Protein AF-A0A536QF55-F1 (afdb_monomer_lite)

Secondary structure (DSSP, 8-state):
-EEEEEEEEPPTT-HHHHHHHHHHHHTTTHHHHHHHHHHHT-SEEEEEEE--SS--EEEEEEEES-HHHHHHHHTT-

pLDDT: mean 96.18, std 2.24, range [82.81, 98.25]

Radius of gyration: 13.34 Å; chains: 1; bounding box: 33×24×35 Å

Structure (mmCIF, N/CA/C/O backbone):
data_AF-A0A536QF55-F1
#
_entry.id   AF-A0A536QF55-F1
#
loop_
_atom_site.group_PDB
_atom_site.id
_atom_site.type_symbol
_atom_site.label_atom_id
_atom_site.label_alt_id
_atom_site.label_comp_id
_atom_site.label_asym_id
_atom_site.label_entity_id
_atom_site.label_seq_id
_atom_site.pdbx_PDB_ins_code
_atom_site.Cartn_x
_atom_site.Cartn_y
_atom_site.Cartn_z
_atom_site.occupancy
_atom_site.B_iso_or_equiv
_atom_site.auth_seq_id
_atom_site.auth_comp_id
_atom_site.auth_asym_id
_atom_site.auth_atom_id
_atom_site.pdbx_PDB_model_num
ATOM 1 N N . MET A 1 1 ? -0.613 -1.184 -19.840 1.00 88.81 1 MET A N 1
ATOM 2 C CA . MET A 1 1 ? -0.467 -0.545 -18.524 1.00 88.81 1 MET A CA 1
ATOM 3 C C . MET A 1 1 ? -1.686 -0.943 -17.741 1.00 88.81 1 MET A C 1
ATOM 5 O O . MET A 1 1 ? -2.787 -0.537 -18.099 1.00 88.81 1 MET A O 1
ATOM 9 N N . ASP A 1 2 ? -1.475 -1.811 -16.773 1.00 98.19 2 ASP A N 1
ATOM 10 C CA . ASP A 1 2 ? -2.481 -2.281 -15.845 1.00 98.19 2 ASP A CA 1
ATOM 11 C C . ASP A 1 2 ? -2.764 -1.180 -14.827 1.00 98.19 2 ASP A C 1
ATOM 13 O O . ASP A 1 2 ? -1.856 -0.476 -14.375 1.00 98.19 2 ASP A O 1
ATOM 17 N N . GLN A 1 3 ? -4.040 -1.031 -14.489 1.00 98.25 3 GLN A N 1
ATOM 18 C CA . GLN A 1 3 ? -4.525 -0.133 -13.451 1.00 98.25 3 GLN A CA 1
ATOM 19 C C . GLN A 1 3 ? -5.252 -0.993 -12.436 1.00 98.25 3 GLN A C 1
ATOM 21 O O . GLN A 1 3 ? -6.261 -1.624 -12.758 1.00 98.25 3 GLN A O 1
ATOM 26 N N . VAL A 1 4 ? -4.719 -1.051 -11.224 1.00 98.00 4 VAL A N 1
ATOM 27 C CA . VAL A 1 4 ? -5.233 -1.938 -10.188 1.00 98.00 4 VAL A CA 1
ATOM 28 C C . VAL A 1 4 ? -5.649 -1.104 -8.994 1.00 98.00 4 VAL A C 1
ATOM 30 O O . VAL A 1 4 ? -4.916 -0.229 -8.542 1.00 98.00 4 VAL A O 1
ATOM 33 N N . CYS A 1 5 ? -6.854 -1.373 -8.505 1.00 98.19 5 CYS A N 1
ATOM 34 C CA . CYS A 1 5 ? -7.383 -0.796 -7.284 1.00 98.19 5 CYS A CA 1
ATOM 35 C C . CYS A 1 5 ? -7.904 -1.924 -6.404 1.00 98.19 5 CYS A C 1
ATOM 37 O O . CYS A 1 5 ? -8.657 -2.782 -6.872 1.00 98.19 5 CYS A O 1
ATOM 39 N N . PHE A 1 6 ? -7.514 -1.924 -5.137 1.00 97.38 6 PHE A N 1
ATOM 40 C CA . PHE A 1 6 ? -8.018 -2.872 -4.156 1.00 97.38 6 PHE A CA 1
ATOM 41 C C . PHE A 1 6 ? -8.214 -2.193 -2.805 1.00 97.38 6 PHE A C 1
ATOM 43 O O . PHE A 1 6 ? -7.552 -1.210 -2.475 1.00 97.38 6 PHE A O 1
ATOM 50 N N . ALA A 1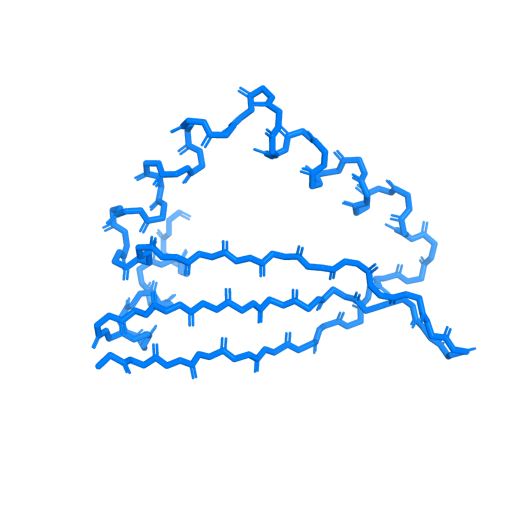 7 ? -9.143 -2.735 -2.022 1.00 97.50 7 ALA A N 1
ATOM 51 C CA . ALA A 1 7 ? -9.439 -2.280 -0.675 1.00 97.50 7 ALA A CA 1
ATOM 52 C C . ALA A 1 7 ? -9.218 -3.432 0.306 1.00 97.50 7 ALA A C 1
ATOM 54 O O . ALA A 1 7 ? -9.746 -4.528 0.117 1.00 97.50 7 ALA A O 1
ATOM 55 N N . LEU A 1 8 ? -8.445 -3.171 1.356 1.00 96.69 8 LEU A N 1
ATOM 56 C CA . LEU A 1 8 ? -8.150 -4.115 2.425 1.00 96.69 8 LEU A CA 1
ATOM 57 C C . LEU A 1 8 ? -8.674 -3.542 3.745 1.00 96.69 8 LEU A C 1
ATOM 59 O O . LEU A 1 8 ? -8.413 -2.373 4.041 1.00 96.69 8 LEU A O 1
ATOM 63 N N . PRO A 1 9 ? -9.404 -4.321 4.558 1.00 97.56 9 PRO A N 1
ATOM 64 C CA . PRO A 1 9 ? -9.814 -3.857 5.872 1.00 97.56 9 PRO A CA 1
ATOM 65 C C . PRO A 1 9 ? -8.591 -3.693 6.773 1.00 97.56 9 PRO A C 1
ATOM 67 O O . PRO A 1 9 ? -7.743 -4.584 6.868 1.00 97.56 9 PRO A O 1
ATOM 70 N N . VAL A 1 10 ? -8.517 -2.562 7.466 1.00 97.50 10 VAL A N 1
ATOM 71 C CA . VAL A 1 10 ? -7.540 -2.369 8.533 1.00 97.50 10 VAL A CA 1
ATOM 72 C C . VAL A 1 10 ? -7.927 -3.267 9.704 1.00 97.50 10 VAL A C 1
ATOM 74 O O . VAL A 1 10 ? -9.100 -3.391 10.063 1.00 97.50 10 VAL A O 1
ATOM 77 N N . ILE A 1 11 ? -6.931 -3.910 10.311 1.00 96.50 11 ILE A N 1
ATOM 78 C CA . ILE A 1 11 ? -7.134 -4.748 11.495 1.00 96.50 11 ILE A CA 1
ATOM 79 C C . ILE A 1 11 ? -7.784 -3.903 12.602 1.00 96.50 11 ILE A C 1
ATOM 81 O O . ILE A 1 11 ? -7.373 -2.772 12.861 1.00 96.50 11 ILE A O 1
ATOM 85 N N . SER A 1 12 ? -8.793 -4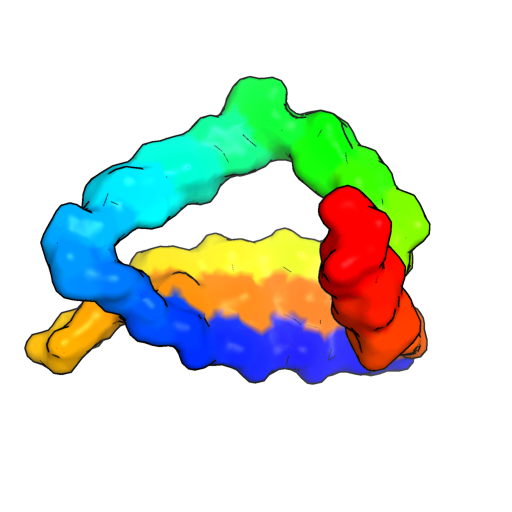.454 13.281 1.00 95.12 12 SER A N 1
ATOM 86 C CA . SER A 1 12 ? -9.501 -3.751 14.357 1.00 95.12 12 SER A CA 1
ATOM 87 C C . SER A 1 12 ? -8.530 -3.197 15.409 1.00 95.12 12 SER A C 1
ATOM 89 O O . SER A 1 12 ? -7.681 -3.922 15.925 1.00 95.12 12 SER A O 1
ATOM 91 N N . GLY A 1 13 ? -8.660 -1.906 15.730 1.00 95.56 13 GLY A N 1
ATOM 92 C CA . GLY A 1 13 ? -7.784 -1.203 16.675 1.00 95.56 13 GLY A CA 1
ATOM 93 C C . GLY A 1 13 ? -6.424 -0.768 16.111 1.00 95.56 13 GLY A C 1
ATOM 94 O O . GLY A 1 13 ? -5.622 -0.223 16.863 1.00 95.56 13 GLY A O 1
ATOM 95 N N . LYS A 1 14 ? -6.151 -0.978 14.813 1.00 97.69 14 LYS A N 1
ATOM 96 C CA . LYS A 1 14 ? -4.875 -0.632 14.153 1.00 97.69 14 LYS A CA 1
ATOM 97 C C . LYS A 1 14 ? -4.943 0.575 13.215 1.00 97.69 14 LYS A C 1
ATOM 99 O O . LYS A 1 14 ? -3.984 0.834 12.495 1.00 97.69 14 LYS A O 1
ATOM 104 N N . THR A 1 15 ? -6.029 1.345 13.237 1.00 96.44 15 THR A N 1
ATOM 105 C CA . THR A 1 15 ? -6.188 2.541 12.390 1.00 96.44 15 THR A CA 1
ATOM 106 C C . THR A 1 15 ? -5.064 3.553 12.579 1.00 96.44 15 THR A C 1
ATOM 108 O O . THR A 1 15 ? -4.487 4.020 11.599 1.00 96.44 15 THR A O 1
ATOM 111 N N . GLU A 1 16 ? -4.727 3.889 13.824 1.00 97.25 16 GLU A N 1
ATOM 112 C CA . GLU A 1 16 ? -3.696 4.897 14.086 1.00 97.25 16 GLU A CA 1
ATOM 113 C C . GLU A 1 16 ? -2.288 4.377 13.778 1.00 97.25 16 GLU A C 1
ATOM 115 O O . GLU A 1 16 ? -1.468 5.131 13.257 1.00 97.25 16 GLU A O 1
ATOM 120 N N . ASP A 1 17 ? -2.039 3.078 13.970 1.00 97.75 17 ASP A N 1
ATOM 121 C CA . ASP A 1 17 ? -0.802 2.428 13.523 1.00 97.75 17 ASP A CA 1
ATOM 122 C C . ASP A 1 17 ? -0.669 2.513 11.990 1.00 97.75 17 ASP A C 1
ATOM 124 O O . ASP A 1 17 ? 0.387 2.887 11.477 1.00 97.75 17 ASP A O 1
ATOM 128 N N . ALA A 1 18 ? -1.750 2.243 11.246 1.00 96.62 18 ALA A N 1
ATOM 129 C CA . ALA A 1 18 ? -1.772 2.376 9.789 1.00 96.62 18 ALA A CA 1
ATOM 130 C C . ALA A 1 18 ? -1.537 3.831 9.348 1.00 96.62 18 ALA A C 1
ATOM 132 O O . ALA A 1 18 ? -0.735 4.092 8.452 1.00 96.62 18 ALA A O 1
ATOM 133 N N . ARG A 1 19 ? -2.183 4.802 10.007 1.00 96.44 19 ARG A N 1
ATOM 134 C CA . ARG A 1 19 ? -1.983 6.234 9.737 1.00 96.44 19 ARG A CA 1
ATOM 135 C C . ARG A 1 19 ? -0.533 6.659 9.973 1.00 96.44 19 ARG A C 1
ATOM 137 O O . ARG A 1 19 ? 0.029 7.389 9.157 1.00 96.44 19 ARG A O 1
ATOM 144 N N . ALA A 1 20 ? 0.067 6.220 11.078 1.00 97.12 20 ALA A N 1
ATOM 145 C CA . ALA A 1 20 ? 1.458 6.514 11.402 1.00 97.12 20 ALA A CA 1
ATOM 146 C C . ALA A 1 20 ? 2.419 5.905 10.370 1.00 97.12 20 ALA A C 1
ATOM 148 O O . ALA A 1 20 ? 3.323 6.601 9.909 1.00 97.12 20 ALA A O 1
ATOM 149 N N . PHE A 1 21 ? 2.170 4.660 9.950 1.00 95.50 21 PHE A N 1
ATOM 150 C CA . PHE A 1 21 ? 2.945 3.979 8.913 1.00 95.50 21 PHE A CA 1
ATOM 151 C C . PHE A 1 21 ? 2.961 4.764 7.594 1.00 95.50 21 PHE A C 1
ATOM 153 O O . PHE A 1 21 ? 4.036 5.093 7.094 1.00 95.50 21 PHE A O 1
ATOM 160 N N . PHE A 1 22 ? 1.795 5.151 7.061 1.00 94.88 22 PHE A N 1
ATOM 161 C CA . PHE A 1 22 ? 1.745 5.918 5.807 1.00 94.88 22 PHE A CA 1
ATOM 162 C C . PHE A 1 22 ? 2.365 7.310 5.938 1.00 94.88 22 PHE A C 1
ATOM 164 O O . PHE A 1 22 ? 3.010 7.783 5.006 1.00 94.88 22 PHE A O 1
ATOM 171 N N . LYS A 1 23 ? 2.256 7.947 7.109 1.00 96.00 23 LYS A N 1
ATOM 172 C CA . LYS A 1 23 ? 2.918 9.232 7.367 1.00 96.00 23 LYS A CA 1
ATOM 173 C C . LYS A 1 23 ? 4.447 9.116 7.363 1.00 96.00 23 LYS A C 1
ATOM 175 O O . LYS A 1 23 ? 5.121 10.024 6.881 1.00 96.00 23 LYS A O 1
ATOM 180 N N . GLU A 1 24 ? 5.004 8.030 7.897 1.00 96.50 24 GLU A N 1
ATOM 181 C CA . GLU A 1 24 ? 6.445 7.755 7.812 1.00 96.50 24 GLU A CA 1
ATOM 182 C C . GLU A 1 24 ? 6.869 7.470 6.364 1.00 96.50 24 GLU A C 1
ATOM 184 O O . GLU A 1 24 ? 7.877 8.008 5.893 1.00 96.50 24 GLU A O 1
ATOM 189 N N . LEU A 1 25 ? 6.063 6.679 5.649 1.00 95.06 25 LEU A N 1
ATOM 190 C CA . LEU A 1 25 ? 6.299 6.291 4.260 1.00 95.06 25 LEU A CA 1
ATOM 191 C C . LEU A 1 25 ? 6.331 7.499 3.317 1.00 95.06 25 LEU A C 1
ATOM 193 O O . LEU A 1 25 ? 7.252 7.630 2.515 1.00 95.06 25 LEU A O 1
ATOM 197 N N . GLU A 1 26 ? 5.377 8.423 3.452 1.00 92.88 26 GLU A N 1
ATOM 198 C CA . GLU A 1 26 ? 5.337 9.673 2.682 1.00 92.88 26 GLU A CA 1
ATOM 199 C C . GLU A 1 26 ? 6.348 10.726 3.165 1.00 92.88 26 GLU A C 1
ATOM 201 O O . GLU A 1 26 ? 6.622 11.696 2.453 1.00 92.88 26 GLU A O 1
ATOM 206 N N . GLY A 1 27 ? 6.894 10.552 4.368 1.00 95.25 27 GLY A N 1
ATOM 207 C CA . GLY A 1 27 ? 7.851 11.454 4.992 1.00 95.25 27 GLY A CA 1
ATOM 208 C C . GLY A 1 27 ? 9.291 10.984 4.817 1.00 95.25 27 GLY A C 1
ATOM 209 O O . GLY A 1 27 ? 9.874 11.067 3.734 1.00 95.25 27 GLY A O 1
ATOM 210 N N . SER A 1 28 ? 9.889 10.518 5.915 1.00 96.25 28 SER A N 1
ATOM 211 C CA . SER A 1 28 ? 11.314 10.172 5.993 1.00 96.25 28 SER A CA 1
ATOM 212 C C . SER A 1 28 ? 11.722 9.045 5.045 1.00 96.25 28 SER A C 1
ATOM 214 O O . SER A 1 28 ? 12.871 9.020 4.609 1.00 96.25 28 SER A O 1
ATOM 216 N N . ARG A 1 29 ? 10.801 8.139 4.693 1.00 96.50 29 ARG A N 1
ATOM 217 C CA . ARG A 1 29 ? 11.092 6.978 3.837 1.00 96.50 29 ARG A CA 1
ATOM 218 C C . ARG A 1 29 ? 10.694 7.148 2.376 1.00 96.50 29 ARG A C 1
ATOM 220 O O . ARG A 1 29 ? 10.939 6.240 1.586 1.00 96.50 29 ARG A O 1
ATOM 227 N N . LYS A 1 30 ? 10.168 8.308 1.973 1.00 95.06 30 LYS A N 1
ATOM 228 C CA . LYS A 1 30 ? 9.589 8.502 0.632 1.00 95.06 30 LYS A CA 1
ATOM 229 C C . LYS A 1 30 ? 10.539 8.135 -0.506 1.00 95.06 30 LYS A C 1
ATOM 231 O O . LYS A 1 30 ? 10.143 7.462 -1.450 1.00 95.06 30 LYS A O 1
ATOM 236 N N . ALA A 1 31 ? 11.798 8.563 -0.418 1.00 96.50 31 ALA A N 1
ATOM 237 C CA . ALA A 1 31 ? 12.786 8.305 -1.465 1.00 96.50 31 ALA A CA 1
ATOM 238 C C . ALA A 1 31 ? 13.218 6.830 -1.528 1.00 96.50 31 ALA A C 1
ATOM 240 O O . ALA A 1 31 ? 13.500 6.316 -2.606 1.00 96.50 31 ALA A O 1
ATOM 241 N N . GLU A 1 32 ? 13.297 6.150 -0.384 1.00 96.31 32 GLU A N 1
ATOM 242 C CA . GLU A 1 32 ? 13.593 4.714 -0.335 1.00 96.31 32 GLU A CA 1
ATOM 243 C C . GLU A 1 32 ? 12.426 3.897 -0.874 1.00 96.31 32 GLU A C 1
ATOM 245 O O . GLU A 1 32 ? 12.641 2.976 -1.660 1.00 96.31 32 GLU A O 1
ATOM 250 N N . PHE A 1 33 ? 11.207 4.286 -0.503 1.00 94.88 33 PHE A N 1
ATOM 251 C CA . PHE A 1 33 ? 9.989 3.649 -0.965 1.00 94.88 33 PHE A CA 1
ATOM 252 C C . PHE A 1 33 ? 9.817 3.788 -2.480 1.00 94.88 33 PHE A C 1
ATOM 254 O O . PHE A 1 33 ? 9.719 2.779 -3.167 1.00 94.88 33 PHE A O 1
ATOM 261 N N . ALA A 1 34 ? 9.941 5.003 -3.027 1.00 94.81 34 ALA A N 1
ATOM 262 C CA . ALA A 1 34 ? 9.864 5.234 -4.472 1.00 94.81 34 ALA A CA 1
ATOM 263 C C . ALA A 1 34 ? 10.876 4.384 -5.266 1.00 94.81 34 ALA A C 1
ATOM 265 O O . ALA A 1 34 ? 10.520 3.773 -6.269 1.00 94.81 34 ALA A O 1
ATOM 266 N N . ARG A 1 35 ? 12.123 4.265 -4.783 1.00 95.56 35 ARG A N 1
ATOM 267 C CA . ARG A 1 35 ? 13.129 3.388 -5.409 1.00 95.56 35 ARG A CA 1
ATOM 268 C C . ARG A 1 35 ? 12.752 1.907 -5.346 1.00 95.56 35 ARG A C 1
ATOM 270 O O . ARG A 1 35 ? 13.137 1.143 -6.230 1.00 95.56 35 ARG A O 1
ATOM 277 N N . SER A 1 36 ? 12.061 1.482 -4.289 1.00 94.75 36 SER A N 1
ATOM 278 C CA . SER A 1 36 ? 11.574 0.108 -4.173 1.00 94.75 36 SER A CA 1
ATOM 279 C C . SER A 1 36 ? 10.499 -0.188 -5.218 1.00 94.75 36 SER A C 1
ATOM 281 O O . SER A 1 36 ? 10.617 -1.195 -5.916 1.00 94.75 36 SER A O 1
ATOM 283 N N . GLU A 1 37 ? 9.531 0.716 -5.375 1.00 96.12 37 GLU A N 1
ATOM 284 C CA . GLU A 1 37 ? 8.430 0.596 -6.339 1.00 96.12 37 GLU A CA 1
ATOM 285 C C . GLU A 1 37 ? 8.921 0.637 -7.793 1.00 96.12 37 GLU A C 1
ATOM 287 O O . GLU A 1 37 ? 8.557 -0.209 -8.616 1.00 96.12 37 GLU A O 1
ATOM 292 N N . GLU A 1 38 ? 9.850 1.546 -8.108 1.00 95.31 38 GLU A N 1
ATOM 293 C CA . GLU A 1 38 ? 10.483 1.625 -9.430 1.00 95.31 38 GLU A CA 1
ATOM 294 C C . GLU A 1 38 ? 11.165 0.305 -9.821 1.00 95.31 38 GLU A C 1
ATOM 296 O O . GLU A 1 38 ? 11.042 -0.151 -10.960 1.00 95.31 38 GLU A O 1
ATOM 301 N N . ARG A 1 39 ? 11.849 -0.352 -8.874 1.00 96.12 39 ARG A N 1
ATOM 302 C CA . ARG A 1 39 ? 12.567 -1.616 -9.108 1.00 96.12 39 ARG A CA 1
ATOM 303 C C . ARG A 1 39 ? 11.638 -2.776 -9.472 1.00 96.12 39 ARG A C 1
ATOM 305 O O . ARG A 1 39 ? 12.069 -3.668 -10.203 1.00 96.12 39 ARG A O 1
ATOM 312 N N . ILE A 1 40 ? 10.402 -2.781 -8.973 1.00 97.06 40 ILE A N 1
ATOM 313 C CA . ILE A 1 40 ? 9.407 -3.822 -9.284 1.00 97.06 40 ILE A CA 1
ATOM 314 C C . ILE A 1 40 ? 8.445 -3.418 -10.407 1.00 97.06 40 ILE A C 1
ATOM 316 O O . ILE A 1 40 ? 7.615 -4.223 -10.819 1.00 97.06 40 ILE A O 1
ATOM 320 N N . GLY A 1 41 ? 8.599 -2.216 -10.969 1.00 97.31 41 GLY A N 1
ATOM 321 C CA . GLY A 1 41 ? 7.816 -1.756 -12.113 1.00 97.31 41 GLY A CA 1
ATOM 322 C C . GLY A 1 41 ? 6.472 -1.134 -11.739 1.00 97.31 41 GLY A C 1
ATOM 323 O O . GLY A 1 41 ? 5.525 -1.247 -12.520 1.00 97.31 41 GLY A O 1
ATOM 324 N N . ILE A 1 42 ? 6.381 -0.470 -10.584 1.00 97.75 42 ILE A N 1
ATOM 325 C CA . ILE A 1 42 ? 5.214 0.316 -10.159 1.0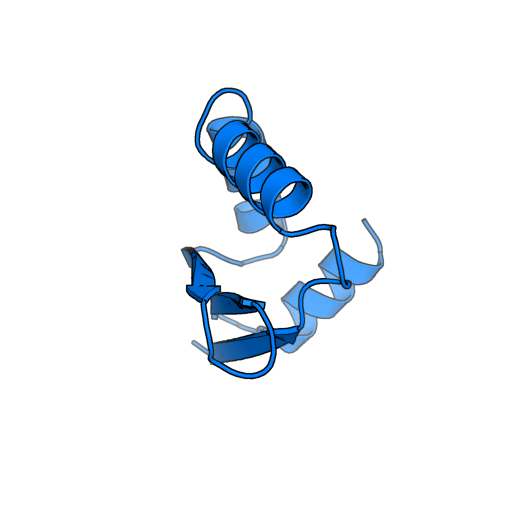0 97.75 42 ILE A CA 1
ATOM 326 C C . ILE A 1 42 ? 5.580 1.812 -10.230 1.00 97.75 42 ILE A C 1
ATOM 328 O O . ILE A 1 42 ? 6.032 2.402 -9.253 1.00 97.75 42 ILE A O 1
ATOM 332 N N . PRO A 1 43 ? 5.445 2.463 -11.402 1.00 95.12 43 PRO A N 1
ATOM 333 C CA . PRO A 1 43 ? 5.750 3.888 -11.565 1.00 95.12 43 PRO A CA 1
ATOM 334 C C . PRO A 1 43 ? 4.784 4.824 -10.828 1.00 95.12 43 PRO A C 1
ATOM 336 O O . PRO A 1 43 ? 5.084 6.007 -10.663 1.00 95.12 43 PRO A O 1
ATOM 339 N N . LYS A 1 44 ? 3.607 4.334 -10.429 1.00 95.81 44 LYS A N 1
ATOM 340 C CA . LYS A 1 44 ? 2.645 5.111 -9.654 1.00 95.81 44 LYS A CA 1
ATOM 341 C C . LYS A 1 44 ? 1.928 4.222 -8.664 1.00 95.81 44 LYS A C 1
ATOM 343 O O . LYS A 1 44 ? 1.306 3.235 -9.043 1.00 95.81 44 LYS A O 1
ATOM 348 N N . GLU A 1 4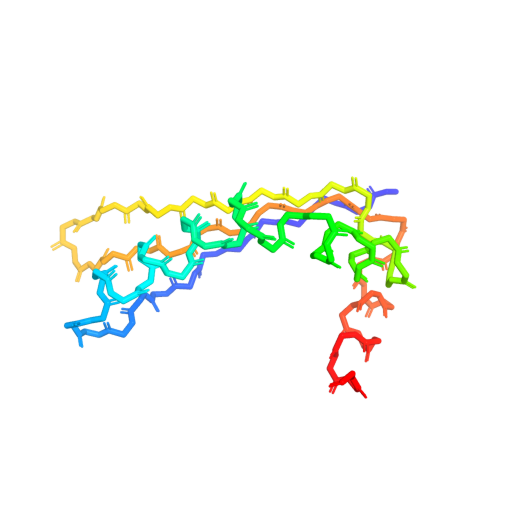5 ? 1.951 4.669 -7.424 1.00 96.50 45 GLU A N 1
ATOM 349 C CA . GLU A 1 45 ? 1.261 4.056 -6.308 1.00 96.50 45 GLU A CA 1
ATOM 350 C C . GLU A 1 45 ? 0.631 5.163 -5.460 1.00 96.50 45 GLU A C 1
ATOM 352 O O . GLU A 1 45 ? 1.190 6.251 -5.291 1.00 96.50 45 GLU A O 1
ATOM 357 N N . SER A 1 46 ? -0.584 4.934 -4.980 1.00 96.25 46 SER A N 1
ATOM 358 C CA . SER A 1 46 ? -1.303 5.863 -4.115 1.00 96.25 46 SER A CA 1
ATOM 359 C C . SER A 1 46 ? -2.112 5.085 -3.094 1.00 96.25 46 SER A C 1
ATOM 361 O O . SER A 1 46 ? -2.884 4.195 -3.451 1.00 96.25 46 SER A O 1
ATOM 363 N N . TRP A 1 47 ? -1.941 5.451 -1.829 1.00 96.75 47 TRP A N 1
ATOM 364 C CA . TRP A 1 47 ? -2.617 4.828 -0.701 1.00 96.75 47 TRP A CA 1
ATOM 365 C C . TRP A 1 47 ? -3.584 5.804 -0.044 1.00 96.75 47 TRP A C 1
ATOM 367 O O . TRP A 1 47 ? -3.272 6.978 0.144 1.00 96.75 47 TRP A O 1
ATOM 377 N N . TYR A 1 48 ? -4.754 5.302 0.341 1.00 96.94 48 TYR A N 1
ATOM 378 C CA . TYR A 1 48 ? -5.789 6.076 1.016 1.00 96.94 48 TYR A CA 1
ATOM 379 C C . TYR A 1 48 ? -6.299 5.313 2.233 1.00 96.94 48 TYR A C 1
ATOM 381 O O . TYR A 1 48 ? -6.622 4.131 2.140 1.00 96.94 48 TYR A O 1
ATOM 389 N N . LEU A 1 49 ? -6.421 6.003 3.366 1.00 96.94 49 LEU A N 1
ATOM 390 C CA . LEU A 1 49 ? -7.077 5.475 4.560 1.00 96.94 49 LEU A CA 1
ATOM 391 C C . LEU A 1 49 ? -8.498 6.040 4.637 1.00 96.94 49 LEU A C 1
ATOM 393 O O . LEU A 1 49 ? -8.691 7.208 4.977 1.00 96.94 49 LEU A O 1
ATOM 397 N N . GLN A 1 50 ? -9.486 5.214 4.304 1.00 97.00 50 GLN A N 1
ATOM 398 C CA . GLN A 1 50 ? -10.895 5.586 4.249 1.00 97.00 50 GLN A CA 1
ATOM 399 C C . GLN A 1 50 ? -11.628 5.056 5.479 1.00 97.00 50 GLN A C 1
ATOM 401 O O . GLN A 1 50 ? -11.717 3.849 5.681 1.00 97.00 50 GLN A O 1
ATOM 406 N N . GLN A 1 51 ? -12.228 5.950 6.259 1.00 95.56 51 GLN A N 1
ATOM 407 C CA . GLN A 1 51 ? -13.126 5.532 7.332 1.00 95.56 51 GLN A CA 1
ATOM 408 C C . GLN A 1 51 ? 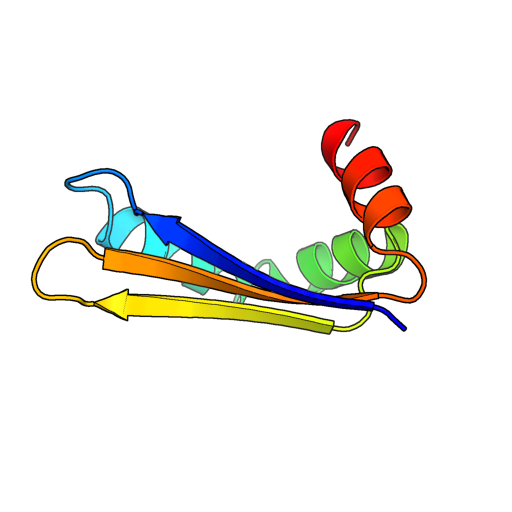-14.485 5.127 6.765 1.00 95.56 51 GLN A C 1
ATOM 410 O O . GLN A 1 51 ? -15.023 5.808 5.887 1.00 95.56 51 GLN A O 1
A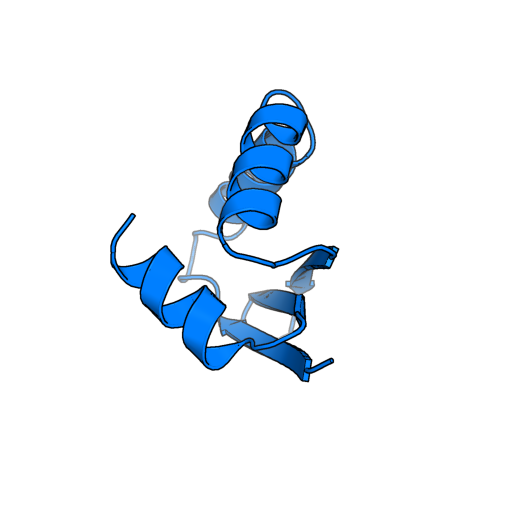TOM 415 N N . THR A 1 52 ? -15.056 4.035 7.263 1.00 94.94 52 THR A N 1
ATOM 416 C CA . THR A 1 52 ? -16.413 3.598 6.901 1.00 94.94 52 THR A CA 1
ATOM 417 C C . THR A 1 52 ? -17.202 3.218 8.156 1.00 94.94 52 THR A C 1
ATOM 419 O O . THR A 1 52 ? -16.600 3.022 9.211 1.00 94.94 52 THR A O 1
ATOM 422 N N . PRO A 1 53 ? -18.540 3.077 8.081 1.00 94.75 53 PRO A N 1
ATOM 423 C CA . PRO A 1 53 ? -19.341 2.690 9.244 1.00 94.75 53 PRO A CA 1
ATOM 424 C C . PRO A 1 53 ? -18.980 1.323 9.846 1.00 94.75 53 PRO A C 1
ATOM 426 O O . PRO A 1 53 ? -19.255 1.094 11.020 1.00 94.75 53 PRO A O 1
ATOM 429 N N . THR A 1 54 ? -18.411 0.405 9.057 1.00 91.81 54 THR A N 1
ATOM 430 C CA . THR A 1 54 ? -18.152 -0.983 9.481 1.00 91.81 54 THR A CA 1
ATOM 431 C C . THR A 1 54 ? -16.683 -1.274 9.771 1.00 91.81 54 THR A C 1
ATOM 433 O O . THR A 1 54 ? -16.394 -2.110 10.621 1.00 91.81 54 THR A O 1
ATOM 436 N N . ALA A 1 55 ? -15.762 -0.630 9.053 1.00 94.19 55 ALA A N 1
ATOM 437 C CA . ALA A 1 55 ? -14.317 -0.782 9.230 1.00 94.19 55 ALA A CA 1
ATOM 438 C C . ALA A 1 55 ? -13.557 0.343 8.519 1.00 94.19 55 ALA A C 1
ATOM 440 O O . ALA A 1 55 ? -14.002 0.840 7.484 1.00 94.19 55 ALA A O 1
ATOM 441 N N . ASP A 1 56 ? -12.371 0.690 9.002 1.00 97.88 56 ASP A N 1
ATOM 442 C CA . ASP A 1 56 ? -11.463 1.515 8.210 1.00 97.88 56 ASP A CA 1
ATOM 443 C C . ASP A 1 56 ? -10.842 0.661 7.099 1.00 97.88 56 ASP A C 1
ATOM 445 O O . ASP A 1 56 ? -10.471 -0.495 7.312 1.00 97.88 56 ASP A O 1
ATOM 449 N N . LEU A 1 57 ? -10.759 1.222 5.897 1.00 98.06 57 LEU A N 1
ATOM 450 C CA . LEU A 1 57 ? -10.219 0.566 4.714 1.00 98.06 57 LEU A CA 1
ATOM 451 C C . LEU A 1 57 ? -8.919 1.238 4.299 1.00 98.06 57 LEU A C 1
ATOM 453 O O . LEU A 1 57 ? -8.844 2.463 4.195 1.00 98.06 57 LEU A O 1
ATOM 457 N N . LEU A 1 58 ? -7.923 0.418 3.995 1.00 97.81 58 LEU A N 1
ATOM 458 C CA . LEU A 1 58 ? -6.765 0.832 3.232 1.00 97.81 58 LEU A CA 1
ATOM 459 C C . LEU A 1 58 ? -7.036 0.561 1.751 1.00 97.81 58 LEU A C 1
ATOM 461 O O . LEU A 1 58 ? -7.272 -0.581 1.360 1.00 97.81 58 LEU A O 1
ATOM 465 N N . ILE A 1 59 ? -7.012 1.606 0.933 1.00 98.19 59 ILE A N 1
ATOM 466 C CA . ILE A 1 59 ? -7.267 1.530 -0.505 1.00 98.19 59 ILE A CA 1
ATOM 467 C C . ILE A 1 59 ? -5.955 1.805 -1.232 1.00 98.19 59 ILE A C 1
ATOM 469 O O . ILE A 1 59 ? -5.375 2.876 -1.059 1.00 98.19 59 ILE A O 1
ATOM 473 N N . GLY A 1 60 ? -5.500 0.837 -2.023 1.00 97.69 60 GLY A N 1
ATOM 474 C CA . GLY A 1 60 ? -4.318 0.955 -2.872 1.00 97.69 60 GLY A CA 1
ATOM 475 C C . GLY A 1 60 ? -4.722 1.136 -4.328 1.00 97.69 60 GLY A C 1
ATOM 476 O O . GLY A 1 60 ? -5.548 0.378 -4.833 1.00 97.69 60 GLY A O 1
ATOM 477 N N . TYR A 1 61 ? -4.140 2.132 -4.993 1.00 98.25 61 TYR A N 1
ATOM 478 C CA . TYR A 1 61 ? -4.216 2.326 -6.438 1.00 98.25 61 TYR A CA 1
ATOM 479 C C . TYR A 1 61 ? -2.811 2.290 -7.034 1.00 98.25 61 TYR A C 1
ATOM 481 O O . TYR A 1 61 ? -1.929 3.019 -6.578 1.00 98.25 61 TYR A O 1
ATOM 489 N N . MET A 1 62 ? -2.616 1.473 -8.066 1.00 97.88 62 MET A N 1
ATOM 490 C CA . MET A 1 62 ? -1.325 1.262 -8.717 1.00 97.88 62 MET A CA 1
ATOM 491 C C . MET A 1 62 ? -1.468 1.294 -10.238 1.00 97.88 62 MET A C 1
ATOM 493 O O . MET A 1 62 ? -2.437 0.772 -10.795 1.00 97.88 62 MET A O 1
ATOM 497 N N . GLU A 1 63 ? -0.472 1.866 -10.913 1.00 98.06 63 GLU A N 1
ATOM 498 C CA . GLU A 1 63 ? -0.293 1.746 -12.363 1.00 98.06 63 GLU A CA 1
ATOM 499 C C . GLU A 1 63 ? 1.015 1.006 -12.634 1.00 98.06 63 GLU A C 1
ATOM 501 O O . GLU A 1 63 ? 2.054 1.378 -12.091 1.00 98.06 63 GLU A O 1
ATOM 506 N N . SER A 1 64 ? 0.977 -0.031 -13.473 1.00 98.06 64 SER A N 1
ATOM 507 C CA . SER A 1 64 ? 2.154 -0.841 -13.812 1.00 98.06 64 SER A CA 1
ATOM 508 C C . SER A 1 64 ? 2.103 -1.332 -15.262 1.00 98.06 64 SER A C 1
ATOM 510 O O . SER A 1 64 ? 1.020 -1.565 -15.793 1.00 98.06 64 SER A O 1
ATOM 512 N N . PRO A 1 65 ? 3.236 -1.514 -15.960 1.00 97.94 65 PRO A N 1
ATOM 513 C CA . PRO A 1 65 ? 3.240 -2.178 -17.261 1.00 97.94 65 PRO A CA 1
ATOM 514 C C . PRO A 1 65 ? 2.757 -3.639 -17.219 1.00 97.94 65 PRO A C 1
ATOM 516 O O . PRO A 1 65 ? 2.152 -4.070 -18.199 1.00 97.94 65 PRO A O 1
ATOM 519 N N . ASP A 1 66 ? 3.027 -4.352 -16.118 1.00 97.88 66 ASP A N 1
ATOM 520 C CA . ASP A 1 66 ? 2.656 -5.753 -15.851 1.00 97.88 66 ASP A CA 1
ATOM 521 C C . ASP A 1 66 ? 2.522 -5.939 -14.331 1.00 97.88 66 ASP A C 1
ATOM 523 O O . ASP A 1 66 ? 3.506 -6.169 -13.617 1.00 97.88 66 ASP A O 1
ATOM 527 N N . PHE A 1 67 ? 1.296 -5.795 -13.825 1.00 97.56 67 PHE A N 1
ATOM 528 C CA . PHE A 1 67 ? 1.054 -5.831 -12.384 1.00 97.56 67 PHE A CA 1
ATOM 529 C C . PHE A 1 67 ? 1.277 -7.226 -11.787 1.00 97.56 67 PHE A C 1
ATOM 531 O O . PHE A 1 67 ? 1.744 -7.349 -10.656 1.00 97.56 67 PHE A O 1
ATOM 538 N N . ALA A 1 68 ? 0.984 -8.290 -12.542 1.00 97.00 68 ALA A N 1
ATOM 539 C CA . ALA A 1 68 ? 1.170 -9.659 -12.066 1.00 97.00 68 ALA A CA 1
ATOM 540 C C . ALA A 1 68 ? 2.652 -9.956 -11.801 1.00 97.00 68 ALA A C 1
ATOM 542 O O . ALA A 1 68 ? 3.000 -10.529 -10.766 1.00 97.00 68 ALA A O 1
ATOM 543 N N . ARG A 1 69 ? 3.536 -9.511 -12.701 1.00 97.75 69 ARG A N 1
ATOM 544 C CA . ARG A 1 69 ? 4.985 -9.599 -12.501 1.00 97.75 69 ARG A CA 1
ATOM 545 C C . ARG A 1 69 ? 5.463 -8.729 -11.342 1.00 97.75 69 ARG A C 1
ATOM 547 O O . ARG A 1 69 ? 6.296 -9.189 -10.563 1.00 97.75 69 ARG A O 1
ATOM 554 N N . ALA A 1 70 ? 4.966 -7.497 -11.228 1.00 97.56 70 ALA A N 1
ATOM 555 C CA . ALA A 1 70 ? 5.323 -6.609 -10.121 1.00 97.56 70 ALA A CA 1
ATOM 556 C C . ALA A 1 70 ? 4.976 -7.240 -8.761 1.00 97.56 70 ALA A C 1
ATOM 558 O O . ALA A 1 70 ? 5.808 -7.262 -7.854 1.00 97.56 70 ALA A O 1
ATOM 559 N N . LEU A 1 71 ? 3.787 -7.842 -8.654 1.00 95.81 71 LEU A N 1
ATOM 560 C CA . LEU A 1 71 ? 3.331 -8.538 -7.453 1.00 95.81 71 LEU A CA 1
ATOM 561 C C . LEU A 1 71 ? 4.177 -9.781 -7.125 1.00 95.81 71 LEU A C 1
ATOM 563 O O . LEU A 1 71 ? 4.490 -10.004 -5.957 1.00 95.81 71 LEU A O 1
ATOM 567 N N . ASP A 1 72 ? 4.585 -10.574 -8.125 1.00 97.31 72 ASP A N 1
ATOM 568 C CA . ASP A 1 72 ? 5.497 -11.715 -7.913 1.00 97.31 72 ASP A CA 1
ATOM 569 C C . ASP A 1 72 ? 6.872 -11.265 -7.395 1.00 97.31 72 ASP A C 1
ATOM 571 O O . ASP A 1 72 ? 7.425 -11.897 -6.496 1.00 97.31 72 ASP A O 1
ATOM 575 N N . LEU A 1 73 ? 7.414 -10.157 -7.915 1.00 97.00 73 LEU A N 1
ATOM 576 C CA . LEU A 1 73 ? 8.677 -9.590 -7.431 1.00 97.00 73 LEU A CA 1
ATOM 577 C C . LEU A 1 73 ? 8.554 -9.066 -5.996 1.00 97.00 73 LEU A C 1
ATOM 579 O O . LEU A 1 73 ? 9.434 -9.337 -5.181 1.00 97.00 73 LEU A O 1
ATOM 583 N N . PHE A 1 74 ? 7.462 -8.363 -5.683 1.00 94.19 74 PHE A N 1
ATOM 584 C CA . PHE A 1 74 ? 7.162 -7.894 -4.329 1.00 94.19 74 PHE A CA 1
ATOM 585 C C . PHE A 1 74 ? 7.054 -9.054 -3.330 1.00 94.19 74 PHE A C 1
ATOM 587 O O . PHE A 1 74 ? 7.645 -9.012 -2.257 1.00 94.19 74 PHE A O 1
ATOM 594 N N . ALA A 1 75 ? 6.366 -10.140 -3.690 1.00 94.31 75 ALA A N 1
ATOM 595 C CA . ALA A 1 75 ? 6.198 -11.299 -2.810 1.00 94.31 75 ALA A CA 1
ATOM 596 C C . ALA A 1 75 ? 7.518 -12.025 -2.463 1.00 94.31 75 ALA A C 1
ATOM 598 O O . ALA A 1 75 ? 7.532 -12.888 -1.585 1.00 94.31 75 ALA A O 1
ATOM 599 N N . ARG A 1 76 ? 8.617 -11.705 -3.158 1.00 93.12 76 ARG A N 1
ATOM 600 C CA . ARG A 1 76 ? 9.942 -12.321 -2.997 1.00 93.12 76 ARG A CA 1
ATOM 601 C C . ARG A 1 76 ? 10.992 -11.380 -2.391 1.00 93.12 76 ARG A C 1
ATOM 603 O O . ARG A 1 76 ? 12.133 -11.819 -2.237 1.00 93.12 76 ARG A O 1
ATOM 610 N N . SER A 1 77 ? 10.650 -10.115 -2.130 1.00 82.81 77 SER A N 1
ATOM 611 C CA . SER A 1 77 ? 11.580 -9.084 -1.638 1.00 82.81 77 SER A CA 1
ATOM 612 C C . SER A 1 77 ? 11.819 -9.125 -0.136 1.00 82.81 77 SER A C 1
ATOM 614 O O . SER A 1 77 ? 10.864 -9.469 0.593 1.00 82.81 77 SER A O 1
#

Sequence (77 aa):
MDQVCFALPVISGKTEDARAFFKELEGSRKAEFARSEERIGIPKESWYLQQTPTADLLIGYMESPDFARALDLFARS

Foldseek 3Di:
DDKDKDKDFDDPPCLVVVVVVVVCCVPVVVVVNCVLCVVLFFNDKDWDFDDDPPTTIIMIITDGPDVVSSVVVVVVD